Protein AF-A0A7S3J3T9-F1 (afdb_monomer_lite)

pLDDT: mean 71.24, std 15.34, range [27.98, 94.62]

InterPro domains:
  IPR001124 Lipid-binding serum glycoprotein, C-terminal [PF02886] (24-126)
  IPR017943 Bactericidal permeability-increasing protein, alpha/beta domain superfamily [SSF55394] (23-125)
  IPR032942 BPI/LBP/Plunc family [PTHR10504] (11-127)

Organism: NCBI:txid151035

Foldseek 3Di:
DPPPPPFKDFWFPWPDDWDDDPQDIDTHGPLAMATRPDDDDPDDDDDDDDPDDPNPPDPDDDDHGLRNVLRRLLRCQVVQNQKDKCCQDPNDGPFDFLLVCCVVCVVSVVPDPRRDTDIWMWGAPDSDGQPDWDQDPNDTDTDDDIDTD

Structure (mmCIF, N/CA/C/O backbone):
data_AF-A0A7S3J3T9-F1
#
_entry.id   AF-A0A7S3J3T9-F1
#
loop_
_atom_site.group_PDB
_atom_site.id
_atom_site.type_symbol
_atom_site.label_atom_id
_atom_site.label_alt_id
_atom_site.label_comp_id
_atom_site.label_asym_id
_atom_site.label_entity_id
_atom_site.label_seq_id
_atom_site.pdbx_PDB_ins_code
_atom_site.Cartn_x
_atom_site.Cartn_y
_atom_site.Cartn_z
_atom_site.occupancy
_atom_site.B_iso_or_equiv
_atom_site.auth_seq_id
_atom_site.auth_comp_id
_atom_site.auth_asym_id
_atom_site.auth_atom_id
_atom_site.pdbx_PDB_model_num
ATOM 1 N N . SER A 1 1 ? 12.988 -14.328 6.752 1.00 30.64 1 SER A N 1
ATOM 2 C CA . SER A 1 1 ? 12.793 -12.993 7.348 1.00 30.64 1 SER A CA 1
ATOM 3 C C . SER A 1 1 ? 11.959 -12.187 6.375 1.00 30.64 1 SER A C 1
ATOM 5 O O . SER A 1 1 ? 12.298 -12.158 5.202 1.00 30.64 1 SER A O 1
ATOM 7 N N . PHE A 1 2 ? 10.839 -11.610 6.807 1.00 27.98 2 PHE A N 1
ATOM 8 C CA . PHE A 1 2 ? 10.125 -10.649 5.969 1.00 27.98 2 PHE A CA 1
ATOM 9 C C . PHE A 1 2 ? 10.897 -9.335 6.072 1.00 27.98 2 PHE A C 1
ATOM 11 O O . PHE A 1 2 ? 10.940 -8.743 7.150 1.00 27.98 2 PHE A O 1
ATOM 18 N N . GLU A 1 3 ? 11.585 -8.928 5.007 1.00 34.56 3 GLU A N 1
ATOM 19 C CA . GLU A 1 3 ? 12.131 -7.576 4.931 1.00 34.56 3 GLU A CA 1
ATOM 20 C C . GLU A 1 3 ? 10.949 -6.610 4.875 1.00 34.56 3 GLU A C 1
ATOM 22 O O . GLU A 1 3 ? 10.344 -6.376 3.831 1.00 34.56 3 GLU A O 1
ATOM 27 N N . VAL A 1 4 ? 10.578 -6.090 6.043 1.00 49.31 4 VAL A N 1
ATOM 28 C CA . VAL A 1 4 ? 9.733 -4.906 6.138 1.00 49.31 4 VAL A CA 1
ATOM 29 C C . VAL A 1 4 ? 10.528 -3.801 5.459 1.00 49.31 4 VAL A C 1
ATOM 31 O O . VAL A 1 4 ? 11.616 -3.454 5.918 1.00 49.31 4 VAL A O 1
ATOM 34 N N . LEU A 1 5 ? 10.022 -3.329 4.321 1.00 64.56 5 LEU A N 1
ATOM 35 C CA . LEU A 1 5 ? 10.654 -2.305 3.498 1.00 64.56 5 LEU A CA 1
ATOM 36 C C . LEU A 1 5 ? 11.180 -1.180 4.408 1.00 64.56 5 LEU A C 1
ATOM 38 O O . LEU A 1 5 ? 10.381 -0.563 5.116 1.00 64.56 5 LEU A O 1
ATOM 42 N N . PRO A 1 6 ? 12.500 -0.908 4.435 1.00 65.75 6 PRO A N 1
ATOM 43 C CA . PRO A 1 6 ? 13.149 -0.163 5.524 1.00 65.75 6 PRO A CA 1
ATOM 44 C C . PRO A 1 6 ? 12.670 1.289 5.685 1.00 65.75 6 PRO A C 1
ATOM 46 O O . PRO A 1 6 ? 12.986 1.944 6.681 1.00 65.75 6 PRO A O 1
ATOM 49 N N . ASN A 1 7 ? 11.903 1.787 4.713 1.00 79.75 7 ASN A N 1
ATOM 50 C CA . ASN A 1 7 ? 11.458 3.169 4.613 1.00 79.75 7 ASN A CA 1
ATOM 51 C C . ASN A 1 7 ? 9.934 3.333 4.686 1.00 79.75 7 ASN A C 1
ATOM 53 O O . ASN A 1 7 ? 9.444 4.414 4.378 1.00 79.75 7 ASN A O 1
ATOM 57 N N . VAL A 1 8 ? 9.186 2.301 5.078 1.00 82.12 8 VAL A N 1
ATOM 58 C CA . VAL A 1 8 ? 7.721 2.350 5.172 1.00 82.12 8 VAL A CA 1
ATOM 59 C C . VAL A 1 8 ? 7.295 1.995 6.595 1.00 82.12 8 VAL A C 1
ATOM 61 O O . VAL A 1 8 ? 7.641 0.932 7.104 1.00 82.12 8 VAL A O 1
ATOM 64 N N . ILE A 1 9 ? 6.560 2.893 7.254 1.00 86.62 9 ILE A N 1
ATOM 65 C CA . ILE A 1 9 ? 6.122 2.736 8.647 1.00 86.62 9 ILE A CA 1
ATOM 66 C C . ILE A 1 9 ? 4.601 2.655 8.691 1.00 86.62 9 ILE A C 1
ATOM 68 O O . ILE A 1 9 ? 3.918 3.464 8.069 1.00 86.62 9 ILE A O 1
ATOM 72 N N . VAL A 1 10 ? 4.075 1.708 9.470 1.00 89.31 10 VAL A N 1
ATOM 73 C CA . VAL A 1 10 ? 2.639 1.594 9.745 1.00 89.31 10 VAL A CA 1
ATOM 74 C C . VAL A 1 10 ? 2.320 2.200 11.111 1.00 89.31 10 VAL A C 1
ATOM 76 O O . VAL A 1 10 ? 2.917 1.835 12.123 1.00 89.31 10 VAL A O 1
ATOM 79 N N . ASN A 1 11 ? 1.361 3.122 11.150 1.00 88.81 11 ASN A N 1
ATOM 80 C CA . ASN A 1 11 ? 0.923 3.821 12.349 1.00 88.81 11 ASN A CA 1
ATOM 81 C C . ASN A 1 11 ? -0.377 3.220 12.902 1.00 88.81 11 ASN A C 1
ATOM 83 O O . ASN A 1 11 ? -1.474 3.470 12.396 1.00 88.81 11 ASN A O 1
ATOM 87 N N . PHE A 1 12 ? -0.244 2.481 14.003 1.00 90.38 12 PHE A N 1
ATOM 88 C CA . PHE A 1 12 ? -1.359 1.931 14.779 1.00 90.38 12 PHE A CA 1
ATOM 89 C C . PHE A 1 12 ? -1.634 2.728 16.060 1.00 90.38 12 PHE A C 1
ATOM 91 O O . PHE A 1 12 ? -2.072 2.170 17.062 1.00 90.38 12 PHE A O 1
ATOM 98 N N . THR A 1 13 ? -1.380 4.039 16.063 1.00 91.38 13 THR A N 1
ATOM 99 C CA . THR A 1 13 ? -1.791 4.888 17.189 1.00 91.38 13 THR A CA 1
ATOM 100 C C . THR A 1 13 ? -3.305 4.808 17.360 1.00 91.38 13 THR A C 1
ATOM 102 O O . THR A 1 13 ? -4.054 4.921 16.384 1.00 91.38 13 THR A O 1
ATOM 105 N N . SER A 1 14 ? -3.751 4.602 18.600 1.00 92.12 14 SER A N 1
ATOM 106 C CA . SER A 1 14 ? -5.173 4.594 18.936 1.00 92.12 14 SER A CA 1
ATOM 107 C C . SER A 1 14 ? -5.789 5.970 18.683 1.00 92.12 14 SER A C 1
ATOM 109 O O . SER A 1 14 ? -5.243 6.984 19.115 1.00 92.12 14 SER A O 1
ATOM 111 N N . THR A 1 15 ? -6.918 6.018 17.979 1.00 88.62 15 THR A N 1
ATOM 112 C CA . THR A 1 15 ? -7.598 7.279 17.630 1.00 88.62 15 THR A CA 1
ATOM 113 C C . THR A 1 15 ? -8.689 7.661 18.620 1.00 88.62 15 THR A C 1
ATOM 115 O O . THR A 1 15 ? -9.089 8.822 18.673 1.00 88.62 15 THR A O 1
ATOM 118 N N . LYS A 1 16 ? -9.172 6.702 19.413 1.00 89.88 16 LYS A N 1
ATOM 119 C CA . LYS A 1 16 ? -10.146 6.923 20.485 1.00 89.88 16 LYS A CA 1
ATOM 120 C C . LYS A 1 16 ? -10.080 5.803 21.515 1.00 89.88 16 LYS A C 1
ATOM 122 O O . LYS A 1 16 ? -9.470 4.760 21.288 1.00 89.88 16 LYS A O 1
ATOM 127 N N . ASN A 1 17 ? -10.728 6.023 22.652 1.00 94.62 17 ASN A N 1
ATOM 128 C CA . ASN A 1 17 ? -10.860 4.989 23.670 1.00 94.62 17 ASN A CA 1
ATOM 129 C C . ASN A 1 17 ? -11.584 3.753 23.103 1.00 94.62 17 ASN A C 1
ATOM 131 O O . ASN A 1 17 ? -12.450 3.907 22.232 1.00 94.62 17 ASN A O 1
ATOM 135 N N . PRO A 1 18 ? -11.261 2.543 23.594 1.00 93.50 18 PRO A N 1
ATOM 136 C CA . PRO A 1 18 ? -11.995 1.341 23.227 1.00 93.50 18 PRO A CA 1
ATOM 137 C C . PRO A 1 18 ? -13.493 1.502 23.506 1.00 93.50 18 PRO A C 1
ATOM 139 O O . PRO A 1 18 ? -13.888 2.038 24.543 1.00 93.50 18 PRO A O 1
ATOM 142 N N . ALA A 1 19 ? -14.323 1.037 22.577 1.00 89.19 19 ALA A N 1
ATOM 143 C CA . ALA A 1 19 ? -15.767 0.970 22.751 1.00 89.19 19 ALA A CA 1
ATOM 144 C C . ALA A 1 19 ? -16.148 -0.432 23.225 1.00 89.19 19 ALA A C 1
ATOM 146 O O . ALA A 1 19 ? -15.700 -1.423 22.652 1.00 89.19 19 ALA A O 1
ATOM 147 N N . PHE A 1 20 ? -16.974 -0.516 24.259 1.00 90.62 20 PHE A N 1
ATOM 148 C CA . PHE A 1 20 ? -17.429 -1.783 24.823 1.00 90.62 20 PHE A CA 1
ATOM 149 C C . PHE A 1 20 ? -18.907 -1.979 24.504 1.00 90.62 20 PHE A C 1
ATOM 151 O O . PHE A 1 20 ? -19.708 -1.060 24.671 1.00 90.62 20 PHE A O 1
ATOM 158 N N . SER A 1 21 ? -19.261 -3.179 24.060 1.00 85.81 21 SER A N 1
ATOM 159 C CA . SER A 1 21 ? -20.641 -3.632 23.900 1.00 85.81 21 SER A CA 1
ATOM 160 C C . SER A 1 21 ? -20.902 -4.833 24.812 1.00 85.81 21 SER A C 1
ATOM 162 O O . SER A 1 21 ? -20.020 -5.282 25.545 1.00 85.81 21 SER A O 1
ATOM 164 N N . SER A 1 22 ? -22.118 -5.380 24.771 1.00 87.25 22 SER A N 1
ATOM 165 C CA . SER A 1 22 ? -22.459 -6.585 25.530 1.00 87.25 22 SER A CA 1
ATOM 166 C C . SER A 1 22 ? -21.738 -7.846 25.042 1.00 87.25 22 SER A C 1
ATOM 168 O O . SER A 1 22 ? -21.721 -8.835 25.768 1.00 87.25 22 SER A O 1
ATOM 170 N N . SER A 1 23 ? -21.171 -7.843 23.828 1.00 84.62 23 SER A N 1
ATOM 171 C CA . SER A 1 23 ? -20.565 -9.033 23.213 1.00 84.62 23 SER A CA 1
ATOM 172 C C . SER A 1 23 ? -19.114 -8.860 22.768 1.00 84.62 23 SER A C 1
ATOM 174 O O . SER A 1 23 ? -18.455 -9.859 22.489 1.00 84.62 23 SER A O 1
ATOM 176 N N . HIS A 1 24 ? -18.592 -7.633 22.685 1.00 85.00 24 HIS A N 1
ATOM 177 C CA . HIS A 1 24 ? -17.240 -7.389 22.183 1.00 85.00 24 HIS A CA 1
ATOM 178 C C . HIS A 1 24 ? -16.655 -6.046 22.641 1.00 85.00 24 HIS A C 1
ATOM 180 O O . HIS A 1 24 ? -17.350 -5.159 23.139 1.00 85.00 24 HIS A O 1
ATOM 186 N N . MET A 1 25 ? -15.349 -5.897 22.421 1.00 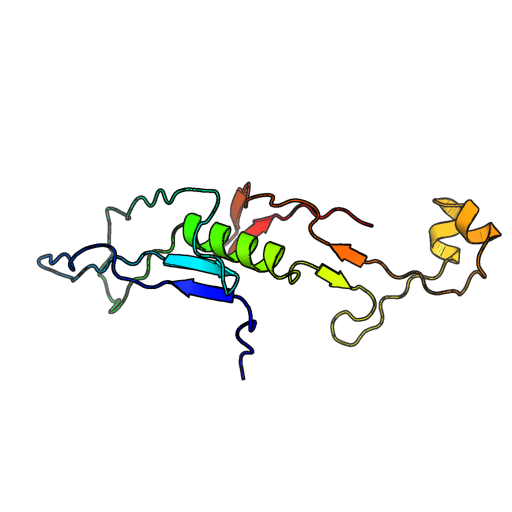89.12 25 MET A N 1
ATOM 187 C CA . MET A 1 25 ? -14.612 -4.644 22.555 1.00 89.12 25 MET A CA 1
ATOM 188 C C . MET A 1 25 ? -14.088 -4.225 21.179 1.00 89.12 25 MET A C 1
ATOM 190 O O . MET A 1 25 ? -13.434 -5.014 20.498 1.00 89.12 25 MET A O 1
ATOM 194 N N . THR A 1 26 ? -14.331 -2.977 20.794 1.00 88.88 26 THR A N 1
ATOM 195 C CA . THR A 1 26 ? -13.858 -2.391 19.537 1.00 88.88 26 THR A CA 1
ATOM 196 C C . THR A 1 26 ? -12.745 -1.391 19.815 1.00 88.88 26 THR A C 1
ATOM 198 O O . THR A 1 26 ? -12.923 -0.439 20.575 1.00 88.88 26 THR A O 1
ATOM 201 N N . MET A 1 27 ? -11.599 -1.583 19.167 1.00 91.19 27 MET A N 1
ATOM 202 C CA . MET A 1 27 ? -10.475 -0.647 19.194 1.00 91.19 27 MET A CA 1
ATOM 203 C C . MET A 1 27 ? -10.341 0.038 17.840 1.00 91.19 27 MET A C 1
ATOM 205 O O . MET A 1 27 ? -10.644 -0.553 16.805 1.00 91.19 27 MET A O 1
ATOM 209 N N . PHE A 1 28 ? -9.883 1.286 17.851 1.00 88.75 28 PHE A N 1
ATOM 210 C CA . PHE A 1 28 ? -9.805 2.110 16.654 1.00 88.75 28 PHE A CA 1
ATOM 211 C C . PHE A 1 28 ? -8.400 2.659 16.519 1.00 88.75 28 PHE A C 1
ATOM 213 O O . PHE A 1 28 ? -7.892 3.332 17.414 1.00 88.75 28 PHE A O 1
ATOM 220 N N . PHE A 1 29 ? -7.785 2.365 15.385 1.00 89.50 29 PHE A N 1
ATOM 221 C CA . PHE A 1 29 ? -6.407 2.719 15.098 1.00 89.50 29 PHE A CA 1
ATOM 222 C C . PHE A 1 29 ? -6.357 3.651 13.898 1.00 89.50 29 PHE A C 1
ATOM 224 O O . PHE A 1 29 ? -7.263 3.643 13.064 1.00 89.50 29 PHE A O 1
ATOM 231 N N . LYS A 1 30 ? -5.293 4.453 13.807 1.00 87.38 30 LYS A N 1
ATOM 232 C CA . LYS A 1 30 ? -5.101 5.374 12.683 1.00 87.38 30 LYS A CA 1
ATOM 233 C C . LYS A 1 30 ? -5.027 4.620 11.355 1.00 87.38 30 LYS A C 1
ATOM 235 O O . LYS A 1 30 ? -5.635 5.060 10.386 1.00 87.38 30 LYS A O 1
ATOM 240 N N . GLY A 1 31 ? -4.345 3.470 11.351 1.00 85.38 31 GLY A N 1
ATOM 241 C CA . GLY A 1 31 ? -4.328 2.554 10.214 1.00 85.38 31 GLY A CA 1
ATOM 242 C C . GLY A 1 31 ? -3.806 3.240 8.958 1.00 85.38 31 GLY A C 1
ATOM 243 O O . GLY A 1 31 ? -4.434 3.161 7.910 1.00 85.38 31 GLY A O 1
ATOM 244 N N . GLU A 1 32 ? -2.684 3.945 9.077 1.00 87.62 32 GLU A N 1
ATOM 245 C CA . GLU A 1 32 ? -2.021 4.589 7.945 1.00 87.62 32 GLU A CA 1
ATOM 246 C C . GLU A 1 32 ? -0.599 4.083 7.795 1.00 87.62 32 GLU A C 1
ATOM 248 O O . GLU A 1 32 ? 0.060 3.707 8.765 1.00 87.62 32 GLU A O 1
ATOM 253 N N . THR A 1 33 ? -0.116 4.151 6.570 1.00 88.06 33 THR A N 1
ATOM 254 C CA . THR A 1 33 ? 1.269 3.910 6.217 1.00 88.06 33 THR A CA 1
ATOM 255 C C . THR A 1 33 ? 1.887 5.224 5.754 1.00 88.06 33 THR A C 1
ATOM 257 O O . THR A 1 33 ? 1.239 5.966 5.021 1.00 88.06 33 THR A O 1
ATOM 260 N N . HIS A 1 34 ? 3.115 5.521 6.169 1.00 87.38 34 HIS A N 1
ATOM 261 C CA . HIS A 1 34 ? 3.850 6.696 5.698 1.00 87.38 34 HIS A CA 1
ATOM 262 C C . HIS A 1 34 ? 5.316 6.363 5.387 1.00 87.38 34 HIS A C 1
ATOM 264 O O . HIS A 1 34 ? 5.891 5.450 6.000 1.00 87.38 34 HIS A O 1
ATOM 270 N N . PRO A 1 35 ? 5.954 7.106 4.463 1.00 84.44 35 PRO A N 1
ATOM 271 C CA . PRO A 1 35 ? 7.399 7.067 4.298 1.00 84.44 35 PRO A CA 1
ATOM 272 C C . PRO A 1 35 ? 8.106 7.453 5.598 1.00 84.44 35 PRO A C 1
ATOM 274 O O . PRO A 1 35 ? 7.695 8.373 6.305 1.00 84.44 35 PRO A O 1
ATOM 277 N N . LYS A 1 36 ? 9.209 6.779 5.915 1.00 82.62 36 LYS A N 1
ATOM 278 C CA . LYS A 1 36 ? 10.038 7.125 7.071 1.00 82.62 36 LYS A CA 1
ATOM 279 C C . LYS A 1 36 ? 10.501 8.584 6.966 1.00 82.62 36 LYS A C 1
ATOM 281 O O . LYS A 1 36 ? 11.235 8.933 6.048 1.00 82.62 36 LYS A O 1
ATOM 286 N N . GLY A 1 37 ? 10.111 9.408 7.939 1.00 81.25 37 GLY A N 1
ATOM 287 C CA . GLY A 1 37 ? 10.426 10.843 7.977 1.00 81.25 37 GLY A CA 1
ATOM 288 C C . GLY A 1 37 ? 9.304 11.759 7.477 1.00 81.25 37 GLY A C 1
ATOM 289 O O . GLY A 1 37 ? 9.400 12.968 7.667 1.00 81.25 37 GLY A O 1
ATOM 290 N N . GLU A 1 38 ? 8.225 11.207 6.921 1.00 79.38 38 GLU A N 1
ATOM 291 C CA . GLU A 1 38 ? 7.010 11.941 6.559 1.00 79.38 38 GLU A CA 1
ATOM 292 C C . GLU A 1 38 ? 5.866 11.554 7.507 1.00 79.38 38 GLU A C 1
ATOM 294 O O . GLU A 1 38 ? 5.712 10.390 7.863 1.00 79.38 38 GLU A O 1
ATOM 299 N N . SER A 1 39 ? 5.061 12.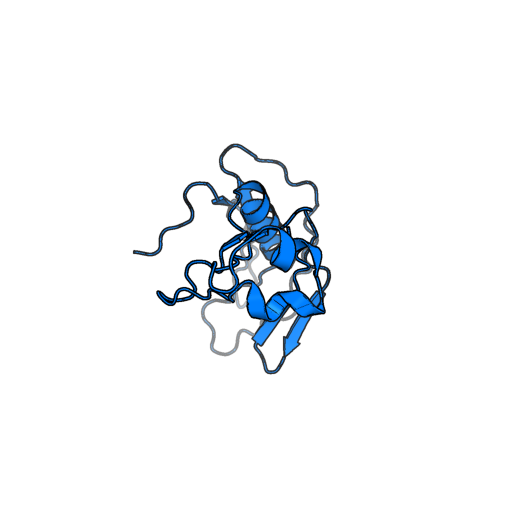524 7.947 1.00 70.81 39 SER A N 1
ATOM 300 C CA . SER A 1 39 ? 3.952 12.292 8.893 1.00 70.81 39 SER A CA 1
ATOM 301 C C . SER A 1 39 ? 2.585 12.741 8.377 1.00 70.81 39 SER A C 1
ATOM 303 O O . SER A 1 39 ? 1.573 12.518 9.046 1.00 70.81 39 SER A O 1
ATOM 305 N N . ILE A 1 40 ? 2.542 13.378 7.204 1.00 76.00 40 ILE A N 1
ATOM 306 C CA . ILE A 1 40 ? 1.333 13.958 6.621 1.00 76.00 40 ILE A CA 1
ATOM 307 C C . ILE A 1 40 ? 1.121 13.341 5.242 1.00 76.00 40 ILE A C 1
ATOM 309 O O . ILE A 1 40 ? 1.983 13.443 4.375 1.00 76.00 40 ILE A O 1
ATOM 313 N N . LEU A 1 41 ? -0.042 12.722 5.051 1.00 76.25 41 LEU A N 1
ATOM 314 C CA . LEU A 1 41 ? -0.493 12.203 3.763 1.00 76.25 41 LEU A CA 1
ATOM 315 C C . LEU A 1 41 ? -1.401 13.236 3.073 1.00 76.25 41 LEU A C 1
ATOM 317 O O . LEU A 1 41 ? -2.123 13.959 3.763 1.00 76.25 41 LEU A O 1
ATOM 321 N N . PRO A 1 42 ? -1.420 13.306 1.729 1.00 75.62 42 PRO A N 1
ATOM 322 C CA . PRO A 1 42 ? -2.211 14.296 0.993 1.00 75.62 42 PRO A CA 1
ATOM 323 C C . PRO A 1 42 ? -3.719 13.978 0.915 1.00 75.62 42 PRO A C 1
ATOM 325 O O . PRO A 1 42 ? -4.438 14.587 0.129 1.00 75.62 42 PRO A O 1
ATOM 328 N N . PHE A 1 43 ? -4.223 13.030 1.709 1.00 73.62 43 PHE A N 1
ATOM 329 C CA . PHE A 1 43 ? -5.619 12.591 1.700 1.00 73.62 43 PHE A CA 1
ATOM 330 C C . PHE A 1 43 ? -6.096 12.232 3.109 1.00 73.62 43 PHE A C 1
ATOM 332 O O . PHE A 1 43 ? -5.310 11.859 3.978 1.00 73.62 43 PHE A O 1
ATOM 339 N N . ALA A 1 44 ? -7.403 12.362 3.337 1.00 71.00 44 ALA A N 1
ATOM 340 C CA . ALA A 1 44 ? -8.026 12.133 4.635 1.00 71.00 44 ALA A CA 1
ATOM 341 C C . ALA A 1 44 ? -8.689 10.752 4.714 1.00 71.00 44 ALA A C 1
ATOM 343 O O . ALA A 1 44 ? -9.253 10.255 3.739 1.00 71.00 44 ALA A O 1
ATOM 344 N N . SER A 1 45 ? -8.676 10.164 5.909 1.00 69.31 45 SER A N 1
ATOM 345 C CA . SER A 1 45 ? -9.406 8.931 6.192 1.00 69.31 45 SER A CA 1
ATOM 346 C C . SER A 1 45 ? -10.911 9.196 6.253 1.00 69.31 45 SER A C 1
ATOM 348 O O . SER A 1 45 ? -11.375 10.013 7.051 1.00 69.31 45 SER A O 1
ATOM 350 N N . LYS A 1 46 ? -11.679 8.468 5.442 1.00 62.00 46 LYS A N 1
ATOM 351 C CA . LYS A 1 46 ? -13.098 8.203 5.685 1.00 62.00 46 LYS A CA 1
ATOM 352 C C . LYS A 1 46 ? -13.228 6.698 5.865 1.00 62.00 46 LYS A C 1
ATOM 354 O O . LYS A 1 46 ? -13.171 5.962 4.888 1.00 62.00 46 LYS A O 1
ATOM 359 N N . LEU A 1 47 ? -13.332 6.239 7.109 1.00 63.97 47 LEU A N 1
ATOM 360 C CA . LEU A 1 47 ? -13.703 4.856 7.386 1.00 63.97 47 LEU A CA 1
ATOM 361 C C . LEU A 1 47 ? -15.133 4.829 7.907 1.00 63.97 47 LEU A C 1
ATOM 363 O O . LEU A 1 47 ? -15.422 5.380 8.970 1.00 63.97 47 LEU A O 1
ATOM 367 N N . GLU A 1 48 ? -15.992 4.138 7.171 1.00 62.50 48 GLU A N 1
ATOM 368 C CA . GLU A 1 48 ? -17.269 3.668 7.685 1.00 62.50 48 GLU A CA 1
ATOM 369 C C . GLU A 1 48 ? -17.020 2.324 8.361 1.00 62.50 48 GLU A C 1
ATOM 371 O O . GLU A 1 48 ? -16.610 1.346 7.739 1.00 62.50 48 GLU A O 1
ATOM 376 N N . VAL A 1 49 ? -17.173 2.301 9.681 1.00 65.81 49 VAL A N 1
ATOM 377 C CA . VAL A 1 49 ? -17.043 1.067 10.454 1.00 65.81 49 VAL A CA 1
ATOM 378 C C . VAL A 1 49 ? -18.286 0.230 10.156 1.00 65.81 49 VAL A C 1
ATOM 380 O O . VAL A 1 49 ? -19.387 0.767 10.300 1.00 65.81 49 VAL A O 1
ATOM 383 N N . PRO A 1 50 ? -18.149 -1.049 9.763 1.00 64.69 50 PRO A N 1
ATOM 384 C CA . PRO A 1 50 ? -19.303 -1.904 9.518 1.00 64.69 50 PRO A CA 1
ATOM 385 C C . PRO A 1 50 ? -20.233 -1.912 10.734 1.00 64.69 50 PRO A C 1
ATOM 387 O O . PRO A 1 50 ? -19.780 -2.091 11.866 1.00 64.69 50 PRO A O 1
ATOM 390 N N . SER A 1 51 ? -21.532 -1.711 10.505 1.00 62.59 51 SER A N 1
ATOM 391 C CA . SER A 1 51 ? -22.548 -1.743 11.565 1.00 62.59 51 SER A CA 1
ATOM 392 C C . SER A 1 51 ? -22.730 -3.140 12.158 1.00 62.59 51 SER A C 1
ATOM 394 O O . SER A 1 51 ? -23.175 -3.274 13.296 1.00 62.59 51 SER A O 1
ATOM 396 N N . GLU A 1 52 ? -22.370 -4.176 11.400 1.00 62.81 52 GLU A N 1
ATOM 397 C CA . GLU A 1 52 ? -22.512 -5.576 11.779 1.00 62.81 52 GLU A CA 1
ATOM 398 C C . GLU A 1 52 ? -21.135 -6.203 12.015 1.00 62.81 52 GLU A C 1
ATOM 400 O O . GLU A 1 52 ? -20.374 -6.472 11.087 1.00 62.81 52 GLU A O 1
ATOM 405 N N . ILE A 1 53 ? -20.814 -6.449 13.284 1.00 64.69 53 ILE A N 1
ATOM 406 C CA . ILE A 1 53 ? -19.692 -7.300 13.684 1.00 64.69 53 ILE A CA 1
ATOM 407 C C . ILE A 1 53 ? -20.277 -8.698 13.877 1.00 64.69 53 ILE A C 1
ATOM 409 O O . ILE A 1 53 ? -20.929 -8.966 14.887 1.00 64.69 53 ILE A O 1
ATOM 413 N N . ASN A 1 54 ? -20.094 -9.586 12.895 1.00 63.38 54 ASN A N 1
ATOM 414 C CA . ASN A 1 54 ? -20.588 -10.960 12.981 1.00 63.38 54 ASN A CA 1
ATOM 415 C C . ASN A 1 54 ? -19.754 -11.738 14.005 1.00 63.38 54 ASN A C 1
ATOM 417 O O . ASN A 1 54 ? -18.692 -12.268 13.687 1.00 63.38 54 ASN A O 1
ATOM 421 N N . SER A 1 55 ? -20.203 -11.762 15.255 1.00 64.19 55 SER A N 1
ATOM 422 C CA . SER A 1 55 ? -19.486 -12.363 16.378 1.00 64.19 55 SER A CA 1
ATOM 423 C C . SER A 1 55 ? -19.495 -13.896 16.391 1.00 64.19 55 SER A C 1
ATOM 425 O O . SER A 1 55 ? -18.876 -14.488 17.275 1.00 64.19 55 SER A O 1
ATOM 427 N N . GLU A 1 56 ? -20.187 -14.567 15.465 1.00 70.88 56 GLU A N 1
ATOM 428 C CA . GLU A 1 56 ? -20.317 -16.024 15.512 1.00 70.88 56 GLU A CA 1
ATOM 429 C C . GLU A 1 56 ? -18.977 -16.712 15.194 1.00 70.88 56 GLU A C 1
ATOM 431 O O . GLU A 1 56 ? -18.481 -16.724 14.068 1.00 70.88 56 GLU A O 1
ATOM 436 N N . GLY A 1 57 ? -18.355 -17.284 16.231 1.00 69.50 57 GLY A N 1
ATOM 437 C CA . GLY A 1 57 ? -17.186 -18.161 16.110 1.00 69.50 57 GLY A CA 1
ATOM 438 C C . GLY A 1 57 ? -15.836 -17.477 15.854 1.00 69.50 57 GLY A C 1
ATOM 439 O O . GLY A 1 57 ? -14.854 -18.176 15.596 1.00 69.50 57 GLY A O 1
ATOM 440 N N . ARG A 1 58 ? -15.730 -16.141 15.929 1.00 78.31 58 ARG A N 1
ATOM 441 C CA . ARG A 1 58 ? -14.464 -15.408 15.710 1.00 78.31 58 ARG A CA 1
ATOM 442 C C . ARG A 1 58 ? -14.027 -14.645 16.963 1.00 78.31 58 ARG A C 1
ATOM 444 O O . ARG A 1 58 ? -14.772 -13.820 17.474 1.00 78.31 58 ARG A O 1
ATOM 451 N N . GLN A 1 59 ? -12.793 -14.879 17.421 1.00 83.94 59 GLN A N 1
ATOM 452 C CA . GLN A 1 59 ? -12.199 -14.180 18.576 1.00 83.94 59 GLN A CA 1
ATOM 453 C C . GLN A 1 59 ? -11.661 -12.779 18.236 1.00 83.94 59 GLN A C 1
ATOM 455 O O . GLN A 1 59 ? -11.507 -11.946 19.124 1.00 83.94 59 GLN A O 1
ATOM 460 N N . LEU A 1 60 ? -11.359 -12.522 16.960 1.00 84.75 60 LEU A N 1
ATOM 461 C CA . LEU A 1 60 ? -10.807 -11.261 16.475 1.00 84.75 60 LEU A CA 1
ATOM 462 C C . LEU A 1 60 ? -11.365 -10.959 15.085 1.00 84.75 60 LEU A C 1
ATOM 464 O O . LEU A 1 60 ? -11.410 -11.840 14.225 1.00 84.75 60 LEU A O 1
ATOM 468 N N . GLN A 1 61 ? -11.754 -9.705 14.874 1.00 82.94 61 GLN A N 1
ATOM 469 C CA . GLN A 1 61 ? -12.148 -9.169 13.576 1.00 82.94 61 GLN A CA 1
ATOM 470 C C . GLN A 1 61 ? -11.376 -7.883 13.324 1.00 82.94 61 GLN A C 1
ATOM 472 O O . GLN A 1 61 ? -11.232 -7.053 14.221 1.00 82.94 61 GLN A O 1
ATOM 477 N N . ILE A 1 62 ? -10.862 -7.741 12.107 1.00 84.38 62 ILE A N 1
ATOM 478 C CA . ILE A 1 62 ? -10.094 -6.576 11.682 1.00 84.38 62 ILE A CA 1
ATOM 479 C C . ILE A 1 62 ? -10.816 -5.988 10.477 1.00 84.38 62 ILE A C 1
ATOM 481 O O . ILE A 1 62 ? -10.911 -6.634 9.437 1.00 84.38 62 ILE A O 1
ATOM 485 N N . ALA A 1 63 ? -11.320 -4.767 10.632 1.00 79.94 63 ALA A N 1
ATOM 486 C CA . ALA A 1 63 ? -11.805 -3.964 9.520 1.00 79.94 63 ALA A CA 1
ATOM 487 C C . ALA A 1 63 ? -10.655 -3.077 9.027 1.00 79.94 63 ALA A C 1
ATOM 489 O O . ALA A 1 63 ? -10.058 -2.342 9.815 1.00 79.94 63 ALA A O 1
ATOM 490 N N . ILE A 1 64 ? -10.339 -3.162 7.736 1.00 80.94 64 ILE A N 1
ATOM 491 C CA . ILE A 1 64 ? -9.274 -2.385 7.094 1.00 80.94 64 ILE A CA 1
ATOM 492 C C . ILE A 1 64 ? -9.933 -1.435 6.101 1.00 80.94 64 ILE A C 1
ATOM 494 O O . ILE A 1 64 ? -10.741 -1.863 5.283 1.00 80.94 64 ILE A O 1
ATOM 498 N N . SER A 1 65 ? -9.615 -0.148 6.201 1.00 78.25 65 SER A N 1
ATOM 499 C CA . SER A 1 65 ? -10.154 0.881 5.316 1.00 78.25 65 SER A CA 1
ATOM 500 C C . SER A 1 65 ? -9.394 0.949 3.994 1.00 78.25 65 SER A C 1
ATOM 502 O O . SER A 1 65 ? -8.192 0.688 3.943 1.00 78.25 65 SER A O 1
ATOM 504 N N . ASP A 1 66 ? -10.051 1.453 2.951 1.00 75.88 66 ASP A N 1
ATOM 505 C CA . ASP A 1 66 ? -9.391 1.829 1.692 1.00 75.88 66 ASP A CA 1
ATOM 506 C C . ASP A 1 66 ? -8.280 2.863 1.923 1.00 75.88 66 ASP A C 1
ATOM 508 O O . ASP A 1 66 ? -7.266 2.881 1.227 1.00 75.88 66 ASP A O 1
ATOM 512 N N . TYR A 1 67 ? -8.435 3.701 2.953 1.00 81.62 67 TYR A N 1
ATOM 513 C CA . TYR A 1 67 ? -7.411 4.648 3.384 1.00 81.62 67 TYR A CA 1
ATOM 514 C C . TYR A 1 67 ? -6.097 3.955 3.774 1.00 81.62 67 TYR A C 1
ATOM 516 O O . TYR A 1 67 ? -5.032 4.435 3.382 1.00 81.62 67 TYR A O 1
ATOM 524 N N . PHE A 1 68 ? -6.148 2.813 4.472 1.00 83.25 68 PHE A N 1
ATOM 525 C CA . PHE A 1 68 ? -4.949 2.034 4.789 1.00 83.25 68 PHE A CA 1
ATOM 526 C C . PHE A 1 68 ? -4.230 1.619 3.501 1.00 83.25 68 PHE A C 1
ATOM 528 O O . PHE A 1 68 ? -3.059 1.955 3.329 1.00 83.25 68 PHE A O 1
ATOM 535 N N . PHE A 1 69 ? -4.938 0.998 2.554 1.00 81.94 69 PHE A N 1
ATOM 536 C CA . PHE A 1 69 ? -4.350 0.541 1.292 1.00 81.94 69 PHE A CA 1
ATOM 537 C C . PHE A 1 69 ? -3.782 1.691 0.452 1.00 81.94 69 PHE A C 1
ATOM 539 O O . PHE A 1 69 ? -2.643 1.613 -0.014 1.00 81.94 69 PHE A O 1
ATOM 546 N N . ASN A 1 70 ? -4.521 2.796 0.330 1.00 79.94 70 ASN A N 1
ATOM 547 C CA . ASN A 1 70 ? -4.062 3.987 -0.384 1.00 79.94 70 ASN A CA 1
ATOM 548 C C . ASN A 1 70 ? -2.810 4.599 0.257 1.00 79.94 70 ASN A C 1
ATOM 550 O O . ASN A 1 70 ? -1.861 4.948 -0.444 1.00 79.94 70 ASN A O 1
ATOM 554 N N . SER A 1 71 ? -2.760 4.671 1.591 1.00 83.00 71 SER A N 1
ATOM 555 C CA . SER A 1 71 ? -1.574 5.138 2.319 1.00 83.00 71 SER A CA 1
ATOM 556 C C . SER A 1 71 ? -0.362 4.228 2.119 1.00 83.00 71 SER A C 1
ATOM 558 O O . SER A 1 71 ? 0.761 4.716 1.967 1.00 83.00 71 SER A O 1
ATOM 560 N N . THR A 1 72 ? -0.573 2.910 2.046 1.00 85.00 72 THR A N 1
ATOM 561 C CA . THR A 1 72 ? 0.487 1.945 1.750 1.00 85.00 72 THR A CA 1
ATOM 562 C C . THR A 1 72 ? 1.038 2.165 0.351 1.00 85.00 72 THR A C 1
ATOM 564 O O . THR A 1 72 ? 2.244 2.333 0.200 1.00 85.00 72 THR A O 1
ATOM 567 N N . ILE A 1 73 ? 0.179 2.238 -0.665 1.00 81.50 73 ILE A N 1
ATOM 568 C CA . ILE A 1 73 ? 0.601 2.425 -2.060 1.00 81.50 73 ILE A CA 1
ATOM 569 C C . ILE A 1 73 ? 1.323 3.753 -2.244 1.00 81.50 73 ILE A C 1
ATOM 571 O O . ILE A 1 73 ? 2.403 3.778 -2.829 1.00 81.50 73 ILE A O 1
ATOM 575 N N . TYR A 1 74 ? 0.795 4.833 -1.667 1.00 80.50 74 TYR A N 1
ATOM 576 C CA . TYR A 1 74 ? 1.461 6.132 -1.669 1.00 80.50 74 TYR A CA 1
ATOM 577 C C . TYR A 1 74 ? 2.860 6.056 -1.048 1.00 80.50 74 TYR A C 1
ATOM 579 O O . TYR A 1 74 ? 3.835 6.555 -1.611 1.00 80.50 74 TYR A O 1
ATOM 587 N N . SER A 1 75 ? 2.983 5.376 0.094 1.00 83.88 75 SER A N 1
ATOM 588 C CA . SER A 1 75 ? 4.270 5.207 0.773 1.00 83.88 75 SER A CA 1
ATOM 589 C C . SER A 1 75 ? 5.257 4.382 -0.050 1.00 83.88 75 SER A C 1
ATOM 591 O O . SER A 1 75 ? 6.446 4.697 -0.093 1.00 83.88 75 SER A O 1
ATOM 593 N N . LEU A 1 76 ? 4.775 3.345 -0.740 1.00 83.62 76 LEU A N 1
ATOM 594 C CA . LEU A 1 76 ? 5.579 2.525 -1.647 1.00 83.62 76 LEU A CA 1
ATOM 595 C C . LEU A 1 76 ? 6.032 3.312 -2.880 1.00 83.62 76 LEU A C 1
ATOM 597 O O . LEU A 1 76 ? 7.187 3.183 -3.293 1.00 83.62 76 LEU A O 1
ATOM 601 N N . TYR A 1 77 ? 5.149 4.143 -3.438 1.00 79.81 77 TYR A N 1
ATOM 602 C CA . TYR A 1 77 ? 5.452 5.053 -4.539 1.00 79.81 77 TYR A CA 1
ATOM 603 C C . TYR A 1 77 ? 6.557 6.035 -4.141 1.00 79.81 77 TYR A C 1
ATOM 605 O O . TYR A 1 77 ? 7.615 6.070 -4.771 1.00 79.81 77 TYR A O 1
ATOM 613 N N . LYS A 1 78 ? 6.361 6.759 -3.033 1.00 80.25 78 LYS A N 1
ATOM 614 C CA . LYS A 1 78 ? 7.344 7.698 -2.475 1.00 80.25 78 LYS A CA 1
ATOM 615 C C . LYS A 1 78 ? 8.674 7.033 -2.132 1.00 80.25 78 LYS A C 1
ATOM 617 O O . LYS A 1 78 ? 9.728 7.625 -2.343 1.00 80.25 78 LYS A O 1
ATOM 622 N N . GLY A 1 79 ? 8.633 5.791 -1.653 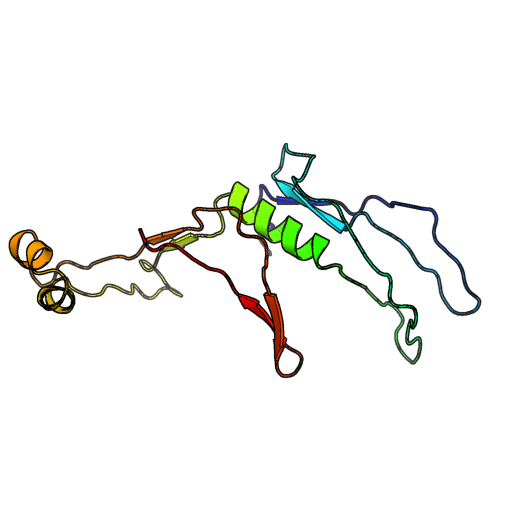1.00 78.31 79 GLY A N 1
ATOM 623 C CA . GLY A 1 79 ? 9.819 4.985 -1.378 1.00 78.31 79 GLY A CA 1
ATOM 624 C C . GLY A 1 79 ? 10.532 4.441 -2.623 1.00 78.31 79 GLY A C 1
ATOM 625 O O . GLY A 1 79 ? 11.581 3.814 -2.483 1.00 78.31 79 GLY A O 1
ATOM 626 N N . GLY A 1 80 ? 9.995 4.650 -3.833 1.00 76.69 80 GLY A N 1
ATOM 627 C CA . GLY A 1 80 ? 10.574 4.144 -5.081 1.00 76.69 80 GLY A CA 1
ATOM 628 C C . GLY A 1 80 ? 10.489 2.620 -5.233 1.00 76.69 80 GLY A C 1
ATOM 629 O O . GLY A 1 80 ? 11.275 2.029 -5.980 1.00 76.69 80 GLY A O 1
ATOM 630 N N . TYR A 1 81 ? 9.563 1.982 -4.511 1.00 78.38 81 TYR A N 1
ATOM 631 C CA . TYR A 1 81 ? 9.369 0.531 -4.516 1.00 78.38 81 TYR A CA 1
ATOM 632 C C . TYR A 1 81 ? 8.415 0.059 -5.621 1.00 78.38 81 TYR A C 1
ATOM 634 O O . TYR A 1 81 ? 8.489 -1.099 -6.021 1.00 78.38 81 TYR A O 1
ATOM 642 N N . LEU A 1 82 ? 7.560 0.941 -6.153 1.00 73.44 82 LEU A N 1
ATOM 643 C CA . LEU A 1 82 ? 6.659 0.634 -7.274 1.00 73.44 82 LEU A CA 1
ATOM 644 C C . LEU A 1 82 ? 7.393 0.715 -8.620 1.00 73.44 82 LEU A C 1
ATOM 646 O O . LEU A 1 82 ? 7.201 1.641 -9.411 1.00 73.44 82 LEU A O 1
ATOM 650 N N . LYS A 1 83 ? 8.279 -0.253 -8.849 1.00 71.25 83 LYS A N 1
ATOM 651 C CA . LYS A 1 83 ? 9.043 -0.414 -10.087 1.00 71.25 83 LYS A CA 1
ATOM 652 C C . LYS A 1 83 ? 9.065 -1.877 -10.509 1.00 71.25 83 LYS A C 1
ATOM 654 O O . LYS A 1 83 ? 9.202 -2.765 -9.670 1.00 71.25 83 LYS A O 1
ATOM 659 N N . LEU A 1 84 ? 8.988 -2.107 -11.811 1.00 67.56 84 LEU A N 1
ATOM 660 C CA . LEU A 1 84 ? 9.212 -3.400 -12.435 1.00 67.56 84 LEU A CA 1
ATOM 661 C C . LEU A 1 84 ? 10.470 -3.299 -13.293 1.00 67.56 84 LEU A C 1
ATOM 663 O O . LEU A 1 84 ? 10.548 -2.465 -14.195 1.00 67.56 84 LEU A O 1
ATOM 667 N N . ASP A 1 85 ? 11.447 -4.156 -13.013 1.00 64.69 85 ASP A N 1
ATOM 668 C CA . ASP A 1 85 ? 12.616 -4.340 -13.867 1.00 64.69 85 ASP A CA 1
ATOM 669 C C . ASP A 1 85 ? 12.524 -5.735 -14.498 1.00 64.69 85 ASP A C 1
ATOM 671 O O . ASP A 1 85 ? 12.681 -6.755 -13.822 1.00 64.69 85 ASP A O 1
ATOM 675 N N . THR A 1 86 ? 12.197 -5.788 -15.792 1.00 63.84 86 THR A N 1
ATOM 676 C CA . THR A 1 86 ? 12.028 -7.059 -16.527 1.00 63.84 86 THR A CA 1
ATOM 677 C C . THR A 1 86 ? 13.344 -7.802 -16.742 1.00 63.84 86 THR A C 1
ATOM 679 O O . THR A 1 86 ? 13.336 -8.961 -17.161 1.00 63.84 86 THR A O 1
ATOM 682 N N . MET A 1 87 ? 14.475 -7.188 -16.372 1.00 58.75 87 MET A N 1
ATOM 683 C CA . MET A 1 87 ? 15.776 -7.838 -16.410 1.00 58.75 87 MET A CA 1
ATOM 684 C C . MET A 1 87 ? 15.836 -9.098 -15.547 1.00 58.75 87 MET A C 1
ATOM 686 O O . MET A 1 87 ? 16.678 -9.954 -15.799 1.00 58.75 87 MET A O 1
ATOM 690 N N . ASN A 1 88 ? 14.957 -9.254 -14.551 1.00 53.72 88 ASN A N 1
ATOM 691 C CA . ASN A 1 88 ? 14.931 -10.469 -13.746 1.00 53.72 88 ASN A CA 1
ATOM 692 C C . ASN A 1 88 ? 13.549 -10.733 -13.128 1.00 53.72 88 ASN A C 1
ATOM 694 O O . ASN A 1 88 ? 13.260 -10.304 -12.011 1.00 53.72 88 ASN A O 1
ATOM 698 N N . ILE A 1 89 ? 12.692 -11.471 -13.835 1.00 58.88 89 ILE A N 1
ATOM 699 C CA . ILE A 1 89 ? 11.418 -11.952 -13.286 1.00 58.88 89 ILE A CA 1
ATOM 700 C C . ILE A 1 89 ? 11.652 -13.373 -12.768 1.00 58.88 89 ILE A C 1
ATOM 702 O O . ILE A 1 89 ? 11.904 -14.289 -13.546 1.00 58.88 89 ILE A O 1
ATOM 706 N N . ASN A 1 90 ? 11.597 -13.572 -11.447 1.00 54.97 90 ASN A N 1
ATOM 707 C CA . ASN A 1 90 ? 11.798 -14.878 -10.792 1.00 54.97 90 ASN A CA 1
ATOM 708 C C . ASN A 1 90 ? 13.117 -15.590 -11.168 1.00 54.97 90 ASN A C 1
ATOM 710 O O . ASN A 1 90 ? 13.141 -16.805 -11.348 1.00 54.97 90 ASN A O 1
ATOM 714 N N . GLY A 1 91 ? 14.215 -14.844 -11.325 1.00 58.44 91 GLY A N 1
ATOM 715 C CA . GLY A 1 91 ? 15.507 -15.411 -11.738 1.00 58.44 91 GLY A CA 1
ATOM 716 C C . GLY A 1 91 ? 15.622 -15.684 -13.243 1.00 58.44 91 GLY A C 1
ATOM 717 O O . GLY A 1 91 ? 16.662 -16.153 -13.699 1.00 58.44 91 GLY A O 1
ATOM 718 N N . THR A 1 92 ? 14.569 -15.398 -14.014 1.00 53.59 92 THR A N 1
ATOM 719 C CA . THR A 1 92 ? 14.571 -15.503 -15.473 1.00 53.59 92 THR A CA 1
ATOM 720 C C . THR A 1 92 ? 14.814 -14.122 -16.071 1.00 53.59 92 THR A C 1
ATOM 722 O O . THR A 1 92 ? 14.026 -13.195 -15.864 1.00 53.59 92 THR A O 1
ATOM 725 N N . GLN A 1 93 ? 15.896 -13.983 -16.839 1.00 60.34 93 GLN A N 1
ATOM 726 C CA . GLN A 1 93 ? 16.125 -12.808 -17.678 1.00 60.34 93 GLN A CA 1
ATOM 727 C C . GLN A 1 93 ? 15.084 -12.798 -18.804 1.00 60.34 93 GLN A C 1
ATOM 729 O O . GLN A 1 93 ? 15.209 -13.547 -19.772 1.00 60.34 93 GLN A O 1
ATOM 734 N N . MET A 1 94 ? 14.047 -11.964 -18.688 1.00 60.09 94 MET A N 1
ATOM 735 C CA . MET A 1 94 ? 13.161 -11.674 -19.814 1.00 60.09 94 MET A CA 1
ATOM 736 C C . MET A 1 94 ? 13.806 -10.581 -20.663 1.00 60.09 94 MET A C 1
ATOM 738 O O . MET A 1 94 ? 13.589 -9.392 -20.458 1.00 60.09 94 MET A O 1
ATOM 742 N N . ALA A 1 95 ? 14.638 -11.009 -21.609 1.00 66.44 95 ALA A N 1
ATOM 743 C CA . ALA A 1 95 ? 15.148 -10.172 -22.683 1.00 66.44 95 ALA A CA 1
ATOM 744 C C . ALA A 1 95 ? 14.388 -10.481 -23.968 1.00 66.44 95 ALA A C 1
ATOM 746 O O . ALA A 1 95 ? 14.337 -11.635 -24.393 1.00 66.44 95 ALA A O 1
ATOM 747 N N . VAL A 1 96 ? 13.857 -9.450 -24.620 1.00 74.25 96 VAL A N 1
ATOM 748 C CA . VAL A 1 96 ? 13.319 -9.582 -25.977 1.00 74.25 96 VAL A CA 1
ATOM 749 C C . VAL A 1 96 ? 14.329 -8.948 -26.939 1.00 74.25 96 VAL A C 1
ATOM 751 O O . VAL A 1 96 ? 14.695 -7.790 -26.729 1.00 74.25 96 VAL A O 1
ATOM 754 N N . PRO A 1 97 ? 14.836 -9.664 -27.958 1.00 80.44 97 PRO A N 1
ATOM 755 C CA . PRO A 1 97 ? 15.865 -9.113 -28.831 1.00 80.44 97 PRO A CA 1
ATOM 756 C C . PRO A 1 97 ? 15.319 -7.989 -29.723 1.00 80.44 97 PRO A C 1
ATOM 758 O O . PRO A 1 97 ? 14.143 -7.993 -30.096 1.00 80.44 97 PRO A O 1
ATOM 761 N N . VAL A 1 98 ? 16.181 -7.036 -30.100 1.00 80.00 98 VAL A N 1
ATOM 762 C CA . VAL A 1 98 ? 15.845 -5.888 -30.974 1.00 80.00 98 VAL A CA 1
ATOM 763 C C . VAL A 1 98 ? 15.123 -6.320 -32.255 1.00 80.00 98 VAL A C 1
ATOM 765 O O . VAL A 1 98 ? 14.230 -5.613 -32.730 1.00 80.00 98 VAL A O 1
ATOM 768 N N . SER A 1 99 ? 15.456 -7.494 -32.798 1.00 82.19 99 SER A N 1
ATOM 769 C CA . SER A 1 99 ? 14.807 -8.075 -33.978 1.00 82.19 99 SER A CA 1
ATOM 770 C C . SER A 1 99 ? 13.279 -8.156 -33.868 1.00 82.19 99 SER A C 1
ATOM 772 O O . SER A 1 99 ? 12.594 -7.844 -34.844 1.00 82.19 99 SER A O 1
ATOM 774 N N . TYR A 1 100 ? 12.727 -8.461 -32.690 1.00 78.12 100 TYR A N 1
ATOM 775 C CA . TYR A 1 100 ? 11.275 -8.532 -32.465 1.00 78.12 100 TYR A CA 1
ATOM 776 C C . TYR A 1 100 ? 10.593 -7.161 -32.555 1.00 78.12 100 TYR A C 1
ATOM 778 O O . TYR A 1 100 ? 9.435 -7.069 -32.957 1.00 78.12 100 TYR A O 1
ATOM 786 N N . PHE A 1 101 ? 11.311 -6.085 -32.228 1.00 78.12 101 PHE A N 1
ATOM 787 C CA . PHE A 1 101 ? 10.786 -4.717 -32.248 1.00 78.12 101 PHE A CA 1
ATOM 788 C C . PHE A 1 101 ? 11.007 -3.998 -33.573 1.00 78.12 101 PHE A C 1
ATOM 790 O O . PHE A 1 101 ? 10.445 -2.926 -33.781 1.00 78.12 101 PHE A O 1
ATOM 797 N N . SER A 1 102 ? 11.788 -4.580 -34.484 1.00 75.44 102 SER A N 1
ATOM 798 C CA . SER A 1 102 ? 12.157 -3.961 -35.762 1.00 75.44 102 SER A CA 1
ATOM 799 C C . SER A 1 102 ? 10.955 -3.551 -36.627 1.00 75.44 102 SER A C 1
ATOM 801 O O . SER A 1 102 ? 11.038 -2.562 -37.354 1.00 75.44 102 SER A O 1
ATOM 803 N N . LEU A 1 103 ? 9.828 -4.263 -36.504 1.00 73.44 103 LEU A N 1
ATOM 804 C CA . LEU A 1 103 ? 8.584 -3.970 -37.223 1.00 73.44 103 LEU A CA 1
ATOM 805 C C . LEU A 1 103 ? 7.833 -2.750 -36.670 1.00 73.44 103 LEU A C 1
ATOM 807 O O . LEU A 1 103 ? 7.169 -2.049 -37.427 1.00 73.44 103 LEU A O 1
ATOM 811 N N . ILE A 1 104 ? 7.933 -2.499 -35.363 1.00 76.88 104 ILE A N 1
ATOM 812 C CA . ILE A 1 104 ? 7.180 -1.447 -34.661 1.00 76.88 104 ILE A CA 1
ATOM 813 C C . ILE A 1 104 ? 8.051 -0.196 -34.479 1.00 76.88 104 ILE A C 1
ATOM 815 O O . ILE A 1 104 ? 7.579 0.929 -34.628 1.00 76.88 104 ILE A O 1
ATOM 819 N N . PHE A 1 105 ? 9.350 -0.390 -34.242 1.00 79.38 105 PHE A N 1
ATOM 820 C CA . PHE A 1 105 ? 10.350 0.658 -34.054 1.00 79.38 105 PHE A CA 1
ATOM 821 C C . PHE A 1 105 ? 11.537 0.458 -35.017 1.00 79.38 105 PHE A C 1
ATOM 823 O O . PHE A 1 105 ? 12.627 0.055 -34.598 1.00 79.38 105 PHE A O 1
ATOM 830 N N . PRO A 1 106 ? 11.383 0.775 -36.318 1.00 79.25 106 PRO A N 1
ATOM 831 C CA . PRO A 1 106 ? 12.428 0.546 -37.324 1.00 79.25 106 PRO A CA 1
ATOM 832 C C . PRO A 1 106 ? 13.743 1.287 -37.043 1.00 79.25 106 PRO A C 1
ATOM 834 O O . PRO A 1 106 ? 14.804 0.910 -37.535 1.00 79.25 106 PRO A O 1
ATOM 837 N N . SER A 1 107 ? 13.689 2.361 -36.252 1.00 80.69 107 SER A N 1
ATOM 838 C CA . SER A 1 107 ? 14.861 3.106 -35.790 1.00 80.69 107 SER A CA 1
ATOM 839 C C . SER A 1 107 ? 15.764 2.288 -34.861 1.00 80.69 107 SER A C 1
ATOM 841 O O . SER A 1 107 ? 16.975 2.502 -34.884 1.00 80.69 107 SER A O 1
ATOM 843 N N . LEU A 1 108 ? 15.222 1.332 -34.095 1.00 74.38 108 LEU A N 1
ATOM 844 C CA . LEU A 1 108 ? 16.016 0.455 -33.229 1.00 74.38 108 LEU A CA 1
ATOM 845 C C . LEU A 1 108 ? 16.885 -0.496 -34.054 1.00 74.38 108 LEU A C 1
ATOM 847 O O . LEU A 1 108 ? 18.08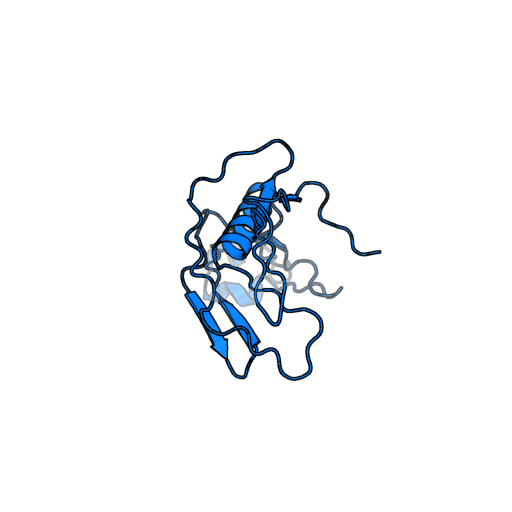1 -0.596 -33.800 1.00 74.38 108 LEU A O 1
ATOM 851 N N . ALA A 1 109 ? 16.320 -1.098 -35.104 1.00 79.62 109 ALA A N 1
ATOM 852 C CA . ALA A 1 109 ? 17.039 -2.009 -36.000 1.00 79.62 109 ALA A CA 1
ATOM 853 C C . ALA A 1 109 ? 18.158 -1.322 -36.805 1.00 79.62 109 ALA A C 1
ATOM 855 O O . ALA A 1 109 ? 19.093 -1.973 -37.256 1.00 79.62 109 ALA A O 1
ATOM 856 N N . LYS A 1 110 ? 18.076 0.002 -36.989 1.00 82.38 110 LYS A N 1
ATOM 857 C CA . LYS A 1 110 ? 19.143 0.796 -37.620 1.00 82.38 110 LYS A CA 1
ATOM 858 C C . LYS A 1 110 ? 20.279 1.145 -36.661 1.00 82.38 110 LYS A C 1
ATOM 860 O O . LYS A 1 110 ? 21.362 1.496 -37.119 1.00 82.38 110 LYS A O 1
ATOM 865 N N . LYS A 1 111 ? 20.013 1.131 -35.353 1.00 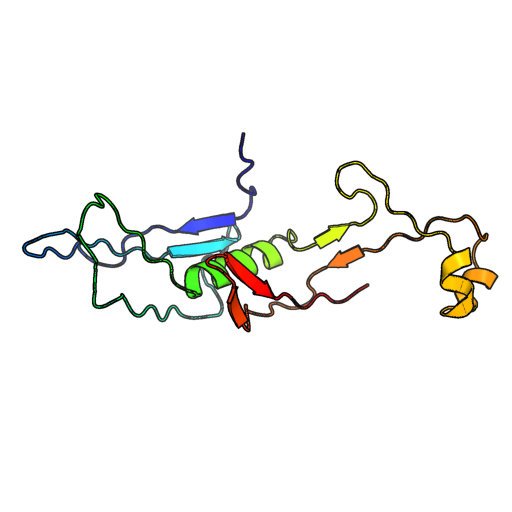84.00 111 LYS A N 1
ATOM 866 C CA . LYS A 1 111 ? 20.922 1.640 -34.320 1.00 84.00 111 LYS A CA 1
ATOM 867 C C . LYS A 1 111 ? 21.611 0.528 -33.526 1.00 84.00 111 LYS A C 1
ATOM 869 O O . LYS A 1 111 ? 22.698 0.762 -33.008 1.00 84.00 111 LYS A O 1
ATOM 874 N N . TYR A 1 112 ? 20.996 -0.648 -33.430 1.00 85.38 112 TYR A N 1
ATOM 875 C CA . TYR A 1 112 ? 21.466 -1.763 -32.610 1.00 85.38 112 TYR A CA 1
ATOM 876 C C . TYR A 1 112 ? 21.473 -3.075 -33.399 1.00 85.38 112 TYR A C 1
ATOM 878 O O . TYR A 1 112 ? 20.697 -3.241 -34.341 1.00 85.38 112 TYR A O 1
ATOM 886 N N . GLU A 1 113 ? 22.339 -4.010 -33.000 1.00 87.19 113 GLU A N 1
ATOM 887 C CA . GLU A 1 113 ? 22.387 -5.348 -33.595 1.00 87.19 113 GLU A CA 1
ATOM 888 C C . GLU A 1 113 ? 21.120 -6.162 -33.242 1.00 87.19 113 GLU A C 1
ATOM 890 O O . GLU A 1 113 ? 20.549 -5.965 -32.165 1.00 87.19 113 GLU A O 1
ATOM 895 N N . PRO A 1 114 ? 20.667 -7.086 -34.114 1.00 79.38 114 PRO A N 1
ATOM 896 C CA . PRO A 1 114 ? 19.379 -7.777 -33.963 1.00 79.38 114 PRO A CA 1
ATOM 897 C C . PRO A 1 114 ? 19.210 -8.584 -32.669 1.00 79.38 114 PRO A C 1
ATOM 899 O O . PRO A 1 114 ? 18.087 -8.688 -32.172 1.00 79.38 114 PRO A O 1
ATOM 902 N N . ASP A 1 115 ? 20.302 -9.126 -32.129 1.00 82.88 115 ASP A N 1
ATOM 903 C CA . ASP A 1 115 ? 20.302 -9.990 -30.940 1.00 82.88 115 ASP A CA 1
ATOM 904 C C . ASP A 1 115 ? 20.537 -9.220 -29.633 1.00 82.88 115 ASP A C 1
ATOM 906 O O . ASP A 1 115 ? 20.557 -9.811 -28.552 1.00 82.88 115 ASP A O 1
ATOM 910 N N . VAL A 1 116 ? 20.694 -7.892 -29.703 1.00 80.69 116 VAL A N 1
ATOM 911 C CA . VAL A 1 116 ? 20.834 -7.062 -28.504 1.00 80.69 116 VAL A CA 1
ATOM 912 C C . VAL A 1 116 ? 19.552 -7.180 -27.673 1.00 80.69 116 VAL A C 1
ATOM 914 O O . VAL A 1 116 ? 18.462 -6.944 -28.204 1.00 80.69 116 VAL A O 1
ATOM 917 N N . PRO A 1 117 ? 19.645 -7.540 -26.380 1.00 77.44 117 PRO A N 1
ATOM 918 C CA . PRO A 1 117 ? 18.477 -7.648 -25.522 1.00 77.44 117 PRO A CA 1
ATOM 919 C C . PRO A 1 117 ? 17.900 -6.262 -25.226 1.00 77.44 117 PRO A C 1
ATOM 921 O O . PRO A 1 117 ? 18.621 -5.347 -24.820 1.00 77.44 117 PRO A O 1
ATOM 924 N N . VAL A 1 118 ? 16.588 -6.120 -25.395 1.00 70.88 118 VAL A N 1
ATOM 925 C CA . VAL A 1 118 ? 15.824 -4.960 -24.934 1.00 70.88 118 VAL A CA 1
ATOM 926 C C . VAL A 1 118 ? 15.249 -5.279 -23.560 1.00 70.88 118 VAL A C 1
ATOM 928 O O . VAL A 1 118 ? 14.622 -6.323 -23.365 1.00 70.88 118 VAL A O 1
ATOM 931 N N . TRP A 1 119 ? 15.470 -4.365 -22.619 1.00 69.44 119 TRP A N 1
ATOM 932 C CA . TRP A 1 119 ? 14.959 -4.442 -21.255 1.00 69.44 119 TRP A CA 1
ATOM 933 C C . TRP A 1 119 ? 13.881 -3.391 -21.062 1.00 69.44 119 TRP A C 1
ATOM 935 O O . TRP A 1 119 ? 14.063 -2.239 -21.451 1.00 69.44 119 TRP A O 1
ATOM 945 N N . PHE A 1 120 ? 12.790 -3.783 -20.419 1.00 66.12 120 PHE A N 1
ATOM 946 C CA . PHE A 1 120 ? 11.727 -2.871 -20.030 1.00 66.12 120 PHE A CA 1
ATOM 947 C C . PHE A 1 120 ? 11.871 -2.510 -18.564 1.00 66.12 120 PHE A C 1
ATOM 949 O O . PHE A 1 120 ? 12.004 -3.389 -17.700 1.00 66.12 120 PHE A O 1
ATOM 956 N N . ARG A 1 121 ? 11.786 -1.212 -18.295 1.00 61.75 121 ARG A N 1
ATOM 957 C CA . ARG A 1 121 ? 11.623 -0.676 -16.956 1.00 61.75 121 ARG A CA 1
ATOM 958 C C . ARG A 1 121 ? 10.282 0.032 -16.912 1.00 61.75 121 ARG A C 1
ATOM 960 O O . ARG A 1 121 ? 10.050 0.962 -17.668 1.00 61.75 121 ARG A O 1
ATOM 967 N N . ALA A 1 122 ? 9.413 -0.413 -16.018 1.00 63.56 122 ALA A N 1
ATOM 968 C CA . ALA A 1 122 ? 8.198 0.319 -15.699 1.00 63.56 122 ALA A CA 1
ATOM 969 C C . ALA A 1 122 ? 8.338 0.895 -14.296 1.00 63.56 122 ALA A C 1
ATOM 971 O O . ALA A 1 122 ? 8.869 0.251 -13.383 1.00 63.56 122 ALA A O 1
ATOM 972 N N . LYS A 1 123 ? 7.865 2.119 -14.116 1.00 61.47 123 LYS A N 1
ATOM 973 C CA . LYS A 1 123 ? 7.862 2.800 -12.830 1.00 61.47 123 LYS A CA 1
ATOM 974 C C . LYS A 1 123 ? 6.551 3.558 -12.714 1.00 61.47 123 LYS A C 1
ATOM 976 O O . LYS A 1 123 ? 6.082 4.131 -13.688 1.00 61.47 123 LYS A O 1
ATOM 981 N N . ALA A 1 124 ? 5.966 3.579 -11.522 1.00 64.12 124 ALA A N 1
ATOM 982 C CA . ALA A 1 124 ? 4.901 4.536 -11.255 1.00 64.12 124 ALA A CA 1
ATOM 983 C C . ALA A 1 124 ? 5.467 5.968 -11.378 1.00 64.12 124 ALA A C 1
ATOM 985 O O . ALA A 1 124 ? 6.488 6.295 -10.761 1.00 64.12 124 ALA A O 1
ATOM 986 N N . THR A 1 125 ? 4.831 6.791 -12.206 1.00 63.59 125 THR A N 1
ATOM 987 C CA . THR A 1 125 ? 5.210 8.178 -12.546 1.00 63.59 125 THR A CA 1
ATOM 988 C C . THR A 1 125 ? 4.356 9.213 -11.814 1.00 63.59 125 THR A C 1
ATOM 990 O O . THR A 1 125 ? 4.792 10.346 -11.616 1.00 63.59 125 THR A O 1
ATOM 993 N N . GLU A 1 126 ? 3.175 8.805 -11.354 1.00 64.06 126 GLU A N 1
ATOM 994 C CA . GLU A 1 126 ? 2.212 9.623 -10.623 1.00 64.06 126 GLU A CA 1
ATOM 995 C C . GLU A 1 126 ? 1.765 8.908 -9.342 1.00 64.06 126 GLU A C 1
ATOM 997 O O . GLU A 1 126 ? 1.756 7.676 -9.263 1.00 64.06 126 GLU A O 1
ATOM 1002 N N . ASP A 1 127 ? 1.338 9.676 -8.337 1.00 57.38 127 ASP A N 1
ATOM 1003 C CA . ASP A 1 127 ? 0.636 9.164 -7.161 1.00 57.38 127 ASP A CA 1
ATOM 1004 C C . ASP A 1 127 ? -0.836 8.882 -7.490 1.00 57.38 127 ASP A C 1
ATOM 1006 O O . ASP A 1 127 ? -1.755 9.421 -6.876 1.00 57.38 127 ASP A O 1
ATOM 1010 N N . LYS A 1 128 ? -1.082 8.011 -8.474 1.00 55.34 128 LYS A N 1
ATOM 1011 C CA . LYS A 1 128 ? -2.440 7.538 -8.744 1.00 55.34 128 LYS A CA 1
ATOM 1012 C C . LYS A 1 128 ? -2.917 6.701 -7.553 1.00 55.34 128 LYS A C 1
ATOM 1014 O O . LYS A 1 128 ? -2.367 5.641 -7.249 1.00 55.34 128 LYS A O 1
ATOM 1019 N N . TYR A 1 129 ? -3.929 7.217 -6.853 1.00 59.16 129 TYR A N 1
ATOM 1020 C CA . TYR A 1 129 ? -4.704 6.485 -5.845 1.00 59.16 129 TYR A CA 1
ATOM 1021 C C . TYR A 1 129 ? -5.237 5.182 -6.440 1.00 59.16 129 TYR A C 1
ATOM 1023 O O . TYR A 1 129 ? -5.407 5.126 -7.654 1.00 59.16 129 TYR A O 1
ATOM 1031 N N . LEU A 1 130 ? -5.571 4.175 -5.619 1.00 57.56 130 LEU A N 1
ATOM 1032 C CA . LEU A 1 130 ? -6.375 3.049 -6.105 1.00 57.56 130 LEU A CA 1
ATOM 1033 C C . LEU A 1 130 ? -7.694 3.622 -6.628 1.00 57.56 130 LEU A C 1
ATOM 1035 O O . LEU A 1 130 ? -8.534 4.017 -5.815 1.00 57.56 130 LEU A O 1
ATOM 1039 N N . PRO A 1 131 ? -7.910 3.697 -7.951 1.00 47.34 131 PRO A N 1
ATOM 1040 C CA . PRO A 1 131 ? -9.159 4.238 -8.458 1.00 47.34 131 PRO A CA 1
ATOM 1041 C C . PRO A 1 131 ? -10.282 3.210 -8.277 1.00 47.34 131 PRO A C 1
ATOM 1043 O O . PRO A 1 131 ? -11.460 3.558 -8.301 1.00 47.34 131 PRO A O 1
ATOM 1046 N N . TYR A 1 132 ? -9.909 1.935 -8.114 1.00 47.12 132 TYR A N 1
ATOM 1047 C CA . TYR A 1 132 ? -10.804 0.801 -8.166 1.00 47.12 132 TYR A CA 1
ATOM 1048 C C . TYR A 1 132 ? -10.162 -0.416 -7.482 1.00 47.12 132 TYR A C 1
ATOM 1050 O O . TYR A 1 132 ? -9.103 -0.891 -7.901 1.00 47.12 132 TYR A O 1
ATOM 1058 N N . MET A 1 133 ? -10.801 -0.911 -6.423 1.00 50.38 133 MET A N 1
ATOM 1059 C CA . MET A 1 133 ? -10.583 -2.262 -5.911 1.00 50.38 133 MET A CA 1
ATOM 1060 C C . MET A 1 133 ? -11.816 -3.088 -6.252 1.00 50.38 133 MET A C 1
ATOM 1062 O O . MET A 1 133 ? -12.939 -2.671 -5.970 1.00 50.38 133 MET A O 1
ATOM 1066 N N . GLU A 1 134 ? -11.610 -4.259 -6.837 1.00 43.09 134 GLU A N 1
ATOM 1067 C CA . GLU A 1 134 ? -12.683 -5.207 -7.122 1.00 43.09 134 GLU A CA 1
ATOM 1068 C C . GLU A 1 134 ? -12.462 -6.477 -6.307 1.00 43.09 134 GLU A C 1
ATOM 1070 O O . GLU A 1 134 ? -11.329 -6.930 -6.147 1.00 43.09 134 GLU A O 1
ATOM 1075 N N . ILE A 1 135 ? -13.537 -7.070 -5.790 1.00 38.66 135 ILE A N 1
ATOM 1076 C CA . ILE A 1 135 ? -13.477 -8.400 -5.186 1.00 38.66 135 ILE A CA 1
ATOM 1077 C C . ILE A 1 135 ? -13.960 -9.404 -6.229 1.00 38.66 135 ILE A C 1
ATOM 1079 O O . ILE A 1 135 ? -15.158 -9.528 -6.471 1.00 38.66 135 ILE A O 1
ATOM 1083 N N . VAL A 1 136 ? -13.029 -10.158 -6.809 1.00 40.19 136 VAL A N 1
ATOM 1084 C CA . VAL A 1 136 ? -13.330 -11.239 -7.756 1.00 40.19 136 VAL A CA 1
ATOM 1085 C C . VAL A 1 136 ? -13.123 -12.569 -7.038 1.00 40.19 136 VAL A C 1
ATOM 1087 O O . VAL A 1 136 ? -12.011 -12.898 -6.627 1.00 40.19 136 VAL A O 1
ATOM 1090 N N . ASN A 1 137 ? -14.199 -13.339 -6.841 1.00 45.84 137 ASN A N 1
ATOM 1091 C CA . ASN A 1 137 ? -14.171 -14.647 -6.162 1.00 45.84 137 ASN A CA 1
ATOM 1092 C C . ASN A 1 137 ? -13.492 -14.625 -4.773 1.00 45.84 137 ASN A C 1
ATOM 1094 O O . ASN A 1 137 ? -12.726 -15.523 -4.429 1.00 45.84 137 ASN A O 1
ATOM 1098 N N . GLY A 1 138 ? -13.738 -13.577 -3.980 1.00 35.69 138 GLY A N 1
ATOM 1099 C CA . GLY A 1 138 ? -13.137 -13.412 -2.648 1.00 35.69 138 GLY A CA 1
ATOM 1100 C C . GLY A 1 138 ? -11.675 -12.949 -2.652 1.00 35.69 138 GLY A C 1
ATOM 1101 O O . GLY A 1 138 ? -11.065 -12.871 -1.590 1.00 35.69 138 GLY A O 1
ATOM 1102 N N . THR A 1 139 ? -11.119 -12.621 -3.821 1.00 35.19 139 THR A N 1
ATOM 1103 C CA . THR A 1 139 ? -9.783 -12.032 -3.972 1.00 35.19 139 THR A CA 1
ATOM 1104 C C . THR A 1 139 ? -9.920 -10.543 -4.268 1.00 35.19 139 THR A C 1
ATOM 1106 O O . THR A 1 139 ? -10.581 -10.174 -5.236 1.00 35.19 139 THR A O 1
ATOM 1109 N N . THR A 1 140 ? -9.290 -9.687 -3.461 1.00 42.31 140 THR A N 1
ATOM 1110 C CA . THR A 1 140 ? -9.197 -8.250 -3.751 1.00 42.31 140 THR A CA 1
ATOM 1111 C C . THR A 1 140 ? -8.160 -8.016 -4.845 1.00 42.31 140 THR A C 1
ATOM 1113 O O . THR A 1 140 ? -6.979 -8.309 -4.656 1.00 42.31 140 THR A O 1
ATOM 1116 N N . ILE A 1 141 ? -8.598 -7.484 -5.981 1.00 39.62 141 ILE A N 1
ATOM 1117 C CA . ILE A 1 141 ? -7.756 -7.090 -7.108 1.00 39.62 141 ILE A CA 1
ATOM 1118 C C . ILE A 1 141 ? -7.634 -5.566 -7.098 1.00 39.62 141 ILE A C 1
ATOM 1120 O O . ILE A 1 141 ? -8.634 -4.848 -7.108 1.00 39.62 141 ILE A O 1
ATOM 1124 N N . ALA A 1 142 ? -6.393 -5.086 -7.065 1.00 45.88 142 ALA A N 1
ATOM 1125 C CA . ALA A 1 142 ? -6.042 -3.678 -7.170 1.00 45.88 142 ALA A CA 1
ATOM 1126 C C . ALA A 1 142 ? -5.446 -3.411 -8.555 1.00 45.88 142 ALA A C 1
ATOM 1128 O O . ALA A 1 142 ? -4.490 -4.079 -8.958 1.00 45.88 142 ALA A O 1
ATOM 1129 N N . TYR A 1 143 ? -6.010 -2.441 -9.271 1.00 49.12 143 TYR A N 1
ATOM 1130 C CA . TYR A 1 143 ? -5.540 -2.048 -10.596 1.00 49.12 143 TYR A CA 1
ATOM 1131 C C . TYR A 1 143 ? -4.599 -0.846 -10.483 1.00 49.12 143 TYR A C 1
ATOM 1133 O O . TYR A 1 143 ? -4.898 0.122 -9.783 1.00 49.12 143 TYR A O 1
ATOM 1141 N N . PHE A 1 144 ? -3.466 -0.921 -11.181 1.00 53.47 144 PHE A N 1
ATOM 1142 C CA . PHE A 1 144 ? -2.444 0.121 -11.217 1.00 53.47 144 PHE A CA 1
ATOM 1143 C C . PHE A 1 144 ? -2.154 0.481 -12.671 1.00 53.47 144 PHE A C 1
ATOM 1145 O O . PHE A 1 144 ? -1.794 -0.394 -13.461 1.00 53.47 144 PHE A O 1
ATOM 1152 N N . ASP A 1 145 ? -2.270 1.763 -13.001 1.00 53.81 145 ASP A N 1
ATOM 1153 C CA . ASP A 1 145 ? -1.727 2.283 -14.251 1.00 53.81 145 ASP A CA 1
ATOM 1154 C C . ASP A 1 145 ? -0.220 2.474 -14.074 1.00 53.81 145 ASP A C 1
ATOM 1156 O O . ASP A 1 145 ? 0.222 3.174 -13.160 1.00 53.81 145 ASP A O 1
ATOM 1160 N N . PHE A 1 146 ? 0.568 1.871 -14.957 1.00 51.94 146 PHE A N 1
ATOM 1161 C CA . PHE A 1 146 ? 1.998 2.132 -15.057 1.00 51.94 146 PHE A CA 1
ATOM 1162 C C . PHE A 1 146 ? 2.287 2.782 -16.403 1.00 51.94 146 PHE A C 1
ATOM 1164 O O . PHE A 1 146 ? 1.821 2.290 -17.432 1.00 51.94 146 PHE A O 1
ATOM 1171 N N . ASP A 1 147 ? 3.103 3.831 -16.393 1.00 54.31 147 ASP A N 1
ATOM 1172 C CA . ASP A 1 147 ? 3.733 4.305 -17.616 1.00 54.31 147 ASP A CA 1
ATOM 1173 C C . ASP A 1 147 ? 4.944 3.417 -17.931 1.00 54.31 147 ASP A C 1
ATOM 1175 O O . ASP A 1 147 ? 5.680 2.968 -17.041 1.00 54.31 147 ASP A O 1
ATOM 1179 N N . ILE A 1 148 ? 5.126 3.135 -19.218 1.00 49.81 148 ILE A N 1
ATOM 1180 C CA . ILE A 1 148 ? 6.278 2.397 -19.735 1.00 49.81 148 ILE A CA 1
ATOM 1181 C C . ILE A 1 148 ? 7.303 3.442 -20.191 1.00 49.81 148 ILE A C 1
ATOM 1183 O O . ILE A 1 148 ? 6.996 4.232 -21.085 1.00 49.81 148 ILE A O 1
ATOM 1187 N N . GLU A 1 149 ? 8.482 3.455 -19.558 1.00 49.22 149 GLU A N 1
ATOM 1188 C CA . GLU A 1 149 ? 9.620 4.332 -19.900 1.00 49.22 149 GLU A CA 1
ATOM 1189 C C . GLU A 1 149 ? 10.545 3.697 -20.951 1.00 49.22 149 GLU A C 1
ATOM 1191 O O .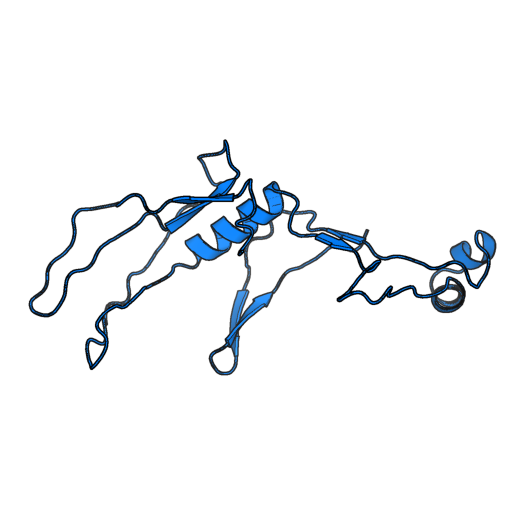 GLU A 1 149 ? 10.823 2.475 -20.857 1.00 49.22 149 GLU A O 1
#

Secondary structure (DSSP, 8-state):
-----TTEEEE--B-SPPEE-SS-EE--B--EEEETT----SS-------S----TT-S------HHHHHHHHHHHHHTT--EEEGGGBTTB---EEHHHHTTT-HHHHHHS-TTPEE--EEE--S------EEEETTEEEE----EE-

Radius of gyration: 22.06 Å; chains: 1; bounding box: 45×32×63 Å

Sequence (149 aa):
SFEVLPNVIVNFTSTKNPAFSSSHMTMFFKGETHPKGESILPFASKLEVPSEINSEGRQLQIAISDYFFNSTIYSLYKGGYLKLDTMNINGTQMAVPVSYFSLIFPSLAKKYEPDVPVWFRAKATEDKYLPYMEIVNGTTIAYFDFDIE